Protein AF-W0V8F6-F1 (afdb_monomer_lite)

InterPro domains:
  IPR009468 Protein of unknown function DUF1090 [PF06476] (17-123)

Radius of gyration: 26.02 Å; chains: 1; bounding box: 73×64×45 Å

Foldseek 3Di:
DDDDDDDDDDDDDDDDDDDDDPPPPPPVCDDFLRNQLVVLVVQCVVCPLPLVSNLVSLVSNVVSLVPTDDDDDDPPLSVQLVVLSVQLSVLSNVLSVCSVVVHDPVVNVVSVVSNVVSSVSNVVSSVDD

pLDDT: mean 74.56, std 17.54, range [37.34, 96.5]

Sequence (129 aa):
MKTPSKAISAALLASAMVCSIAETHAETRLAGCAAKREAVREQIRQAEGQPERLAGLTAALDAVNANCRDDDVDKKHNEKVIKAQNKVNQTAQALSLAQSQNRSPKKIAKLQGKLDKARAELAAAQALP

Structure (mmCIF, N/CA/C/O backbone):
data_AF-W0V8F6-F1
#
_entry.id   AF-W0V8F6-F1
#
loop_
_atom_site.group_PDB
_atom_site.id
_atom_site.type_symbol
_atom_site.label_atom_id
_atom_site.label_alt_id
_atom_site.label_comp_id
_atom_site.label_asym_id
_atom_site.label_entity_id
_atom_site.label_seq_id
_atom_site.pdbx_PDB_ins_code
_atom_site.Cartn_x
_atom_site.Cartn_y
_atom_site.Cartn_z
_atom_site.occupancy
_atom_site.B_iso_or_equiv
_atom_site.auth_seq_id
_atom_site.auth_comp_id
_atom_site.auth_asym_id
_atom_site.auth_atom_id
_atom_site.pdbx_PDB_model_num
ATOM 1 N N . MET A 1 1 ? 54.606 55.189 19.987 1.00 37.34 1 MET A N 1
ATOM 2 C CA . MET A 1 1 ? 54.715 53.801 19.483 1.00 37.34 1 MET A CA 1
ATOM 3 C C . MET A 1 1 ? 53.897 52.919 20.413 1.00 37.34 1 MET A C 1
ATOM 5 O O . MET A 1 1 ? 54.179 52.910 21.602 1.00 37.34 1 MET A O 1
ATOM 9 N N . LYS A 1 2 ? 52.819 52.296 19.926 1.00 43.56 2 LYS A N 1
ATOM 10 C CA . LYS A 1 2 ? 51.933 51.452 20.738 1.00 43.56 2 LYS A CA 1
ATOM 11 C C . LYS A 1 2 ? 51.326 50.371 19.855 1.00 43.56 2 LYS A C 1
ATOM 13 O O . LYS A 1 2 ? 50.521 50.709 19.000 1.00 43.56 2 LYS A O 1
ATOM 18 N N . THR A 1 3 ? 51.687 49.115 20.100 1.00 44.94 3 THR A N 1
ATOM 19 C CA . THR A 1 3 ? 50.860 47.931 19.818 1.00 44.94 3 THR A CA 1
ATOM 20 C C . THR A 1 3 ? 51.313 46.752 20.699 1.00 44.94 3 THR A C 1
ATOM 22 O O . THR A 1 3 ? 52.498 46.669 21.027 1.00 44.94 3 THR A O 1
ATOM 25 N N . PRO A 1 4 ? 50.377 45.886 21.142 1.00 50.12 4 PRO A N 1
ATOM 26 C CA . PRO A 1 4 ? 50.603 44.891 22.191 1.00 50.12 4 PRO A CA 1
ATOM 27 C C . PRO A 1 4 ? 50.930 43.471 21.690 1.00 50.12 4 PRO A C 1
ATOM 29 O O . PRO A 1 4 ? 50.528 43.064 20.603 1.00 50.12 4 PRO A O 1
ATOM 32 N N . SER A 1 5 ? 51.637 42.758 22.575 1.00 42.44 5 SER A N 1
ATOM 33 C CA . SER A 1 5 ? 51.756 41.310 22.812 1.00 42.44 5 SER A CA 1
ATOM 34 C C . SER A 1 5 ? 51.430 40.325 21.687 1.00 42.44 5 SER A C 1
ATOM 36 O O . SER A 1 5 ? 50.287 40.161 21.270 1.00 42.44 5 SER A O 1
ATOM 38 N N . LYS A 1 6 ? 52.451 39.542 21.323 1.00 40.84 6 LYS A N 1
ATOM 39 C CA . LYS A 1 6 ? 52.351 38.306 20.546 1.00 40.84 6 LYS A CA 1
ATOM 40 C C . LYS A 1 6 ? 52.957 37.139 21.322 1.00 40.84 6 LYS A C 1
ATOM 42 O O . LYS A 1 6 ? 53.871 37.333 22.116 1.00 40.84 6 LYS A O 1
ATOM 47 N N . ALA A 1 7 ? 52.498 35.960 20.910 1.00 45.94 7 ALA A N 1
ATOM 48 C CA . ALA A 1 7 ? 53.066 34.628 21.086 1.00 45.94 7 ALA A CA 1
ATOM 49 C C . ALA A 1 7 ? 52.582 33.844 22.311 1.00 45.94 7 ALA A C 1
ATOM 51 O O . ALA A 1 7 ? 53.146 33.916 23.396 1.00 45.94 7 ALA A O 1
ATOM 52 N N . ILE A 1 8 ? 51.586 32.989 22.068 1.00 52.53 8 ILE A N 1
ATOM 53 C CA . ILE A 1 8 ? 51.519 31.682 22.718 1.00 52.53 8 ILE A CA 1
ATOM 54 C C . ILE A 1 8 ? 51.657 30.649 21.602 1.00 52.53 8 ILE A C 1
ATOM 56 O O . ILE A 1 8 ? 50.871 30.618 20.655 1.00 52.53 8 ILE A O 1
ATOM 60 N N . SER A 1 9 ? 52.742 29.890 21.699 1.00 40.12 9 SER A N 1
ATOM 61 C CA . SER A 1 9 ? 53.179 28.865 20.763 1.00 40.12 9 SER A CA 1
ATOM 62 C C . SER A 1 9 ? 52.455 27.536 20.987 1.00 40.12 9 SER A C 1
ATOM 64 O O . SER A 1 9 ? 52.257 27.117 22.120 1.00 40.12 9 SER A O 1
ATOM 66 N N . ALA A 1 10 ? 52.136 26.897 19.860 1.00 48.97 10 ALA A N 1
ATOM 67 C CA . ALA A 1 10 ? 52.240 25.472 19.532 1.00 48.97 10 ALA A CA 1
ATOM 68 C C . ALA A 1 10 ? 51.948 24.391 20.597 1.00 48.97 10 ALA A C 1
ATOM 70 O O . ALA A 1 10 ? 52.717 24.198 21.533 1.00 48.97 10 ALA A O 1
ATOM 71 N N . ALA A 1 11 ? 50.983 23.521 20.279 1.00 44.06 11 ALA A N 1
ATOM 72 C CA . ALA A 1 11 ? 51.109 22.079 20.503 1.00 44.06 11 ALA A CA 1
ATOM 73 C C . ALA A 1 11 ? 50.276 21.311 19.457 1.00 44.06 11 ALA A C 1
ATOM 75 O O . ALA A 1 11 ? 49.053 21.425 19.414 1.00 44.06 11 ALA A O 1
ATOM 76 N N . LEU A 1 12 ? 50.962 20.551 18.596 1.00 52.66 12 LEU A N 1
ATOM 77 C CA . LEU A 1 12 ? 50.383 19.490 17.768 1.00 52.66 12 LEU A CA 1
ATOM 78 C C . LEU A 1 12 ? 49.970 18.318 18.664 1.00 52.66 12 LEU A C 1
ATOM 80 O O . LEU A 1 12 ? 50.792 17.887 19.465 1.00 52.66 12 LEU A O 1
ATOM 84 N N . LEU A 1 13 ? 48.805 17.714 18.417 1.00 47.53 13 LEU A N 1
ATOM 85 C CA . LEU A 1 13 ? 48.571 16.283 18.642 1.00 47.53 13 LEU A CA 1
ATOM 86 C C . LEU A 1 13 ? 47.606 15.754 17.572 1.00 47.53 13 LEU A C 1
ATOM 88 O O . LEU A 1 13 ? 46.468 16.201 17.448 1.00 47.53 13 LEU A O 1
ATOM 92 N N . ALA A 1 14 ? 48.111 14.815 16.776 1.00 53.00 14 ALA A N 1
ATOM 93 C CA . ALA A 1 14 ? 47.361 14.030 15.812 1.00 53.00 14 ALA A CA 1
ATOM 94 C C . ALA A 1 14 ? 46.380 13.087 16.525 1.00 53.00 14 ALA A C 1
ATOM 96 O O . ALA A 1 14 ? 46.742 12.444 17.507 1.00 53.00 14 ALA A O 1
ATOM 97 N N . SER A 1 15 ? 45.173 12.939 15.979 1.00 51.22 15 SER A N 1
ATOM 98 C CA . SER A 1 15 ? 44.341 11.762 16.220 1.00 51.22 15 SER A CA 1
ATOM 99 C C . SER A 1 15 ? 43.689 11.351 14.908 1.00 51.22 15 SER A C 1
ATOM 101 O O . SER A 1 15 ? 42.870 12.071 14.337 1.00 51.22 15 SER A O 1
ATOM 103 N N . ALA A 1 16 ? 44.134 10.206 14.402 1.00 54.34 16 ALA A N 1
ATOM 104 C CA . ALA A 1 16 ? 43.478 9.487 13.333 1.00 54.34 16 ALA A CA 1
ATOM 105 C C . ALA A 1 16 ? 42.151 8.927 13.857 1.00 54.34 16 ALA A C 1
ATOM 107 O O . ALA A 1 16 ? 42.129 8.257 14.886 1.00 54.34 16 ALA A O 1
ATOM 108 N N . MET A 1 17 ? 41.065 9.121 13.111 1.00 57.34 17 MET A N 1
ATOM 109 C CA . MET A 1 17 ? 39.930 8.212 13.196 1.00 57.34 17 MET A CA 1
ATOM 110 C C . MET A 1 17 ? 39.420 7.916 11.793 1.00 57.34 17 MET A C 1
ATOM 112 O O . MET A 1 17 ? 38.705 8.695 11.169 1.00 57.34 17 MET A O 1
ATOM 116 N N . VAL A 1 18 ? 39.853 6.759 11.299 1.00 61.00 18 VAL A N 1
ATOM 117 C CA . VAL A 1 18 ? 39.135 5.998 10.286 1.00 61.00 18 VAL A CA 1
ATOM 118 C C . VAL A 1 18 ? 37.773 5.629 10.887 1.00 61.00 18 VAL A C 1
ATOM 120 O O . VAL A 1 18 ? 37.701 5.082 11.985 1.00 61.00 18 VAL A O 1
ATOM 123 N N . CYS A 1 19 ? 36.698 5.953 10.178 1.00 40.78 19 CYS A N 1
ATOM 124 C CA . CYS A 1 19 ? 35.375 5.361 10.357 1.00 40.78 19 CYS A CA 1
ATOM 125 C C . CYS A 1 19 ? 34.786 5.284 8.942 1.00 40.78 19 CYS A C 1
ATOM 127 O O . CYS A 1 19 ? 34.470 6.303 8.340 1.00 40.78 19 CYS A O 1
ATOM 129 N N . SER A 1 20 ? 35.075 4.194 8.237 1.00 43.69 20 SER A N 1
ATOM 130 C CA . SER A 1 20 ? 34.258 2.978 8.186 1.00 43.69 20 SER A CA 1
ATOM 131 C C . SER A 1 20 ? 33.030 3.144 7.296 1.00 43.69 20 SER A C 1
ATOM 133 O O . SER A 1 20 ? 32.124 3.913 7.585 1.00 43.69 20 SER A O 1
ATOM 135 N N . ILE A 1 21 ? 33.056 2.319 6.247 1.00 48.34 21 ILE A N 1
ATOM 136 C CA . ILE A 1 21 ? 31.951 1.761 5.472 1.00 48.34 21 ILE A CA 1
ATOM 137 C C . ILE A 1 21 ? 31.001 2.764 4.805 1.00 48.34 21 ILE A C 1
ATOM 139 O O . ILE A 1 21 ? 29.994 3.199 5.350 1.00 48.34 21 ILE A O 1
ATOM 143 N N . ALA A 1 22 ? 31.263 3.010 3.518 1.00 46.06 22 ALA A N 1
ATOM 144 C CA . ALA A 1 22 ? 30.158 3.143 2.585 1.00 46.06 22 ALA A CA 1
ATOM 145 C C . ALA A 1 22 ? 29.355 1.841 2.683 1.00 46.06 22 ALA A C 1
ATOM 147 O O . ALA A 1 22 ? 29.782 0.794 2.196 1.00 46.06 22 ALA A O 1
ATOM 148 N N . GLU A 1 23 ? 28.237 1.900 3.396 1.00 43.00 23 GLU A N 1
ATOM 149 C CA . GLU A 1 23 ? 27.204 0.887 3.343 1.00 43.00 23 GLU A CA 1
ATOM 150 C C . GLU A 1 23 ? 26.734 0.803 1.890 1.00 43.00 23 GLU A C 1
ATOM 152 O O . GLU A 1 23 ? 25.871 1.554 1.439 1.00 43.00 23 GLU A O 1
ATOM 157 N N . THR A 1 24 ? 27.310 -0.122 1.124 1.00 46.31 24 THR A N 1
ATOM 158 C CA . THR A 1 24 ? 26.646 -0.665 -0.053 1.00 46.31 24 THR A CA 1
ATOM 159 C C . THR A 1 24 ? 25.503 -1.520 0.466 1.00 46.31 24 THR A C 1
ATOM 161 O O . THR A 1 24 ? 25.554 -2.750 0.442 1.00 46.31 24 THR A O 1
ATOM 164 N N . HIS A 1 25 ? 24.462 -0.864 0.976 1.00 3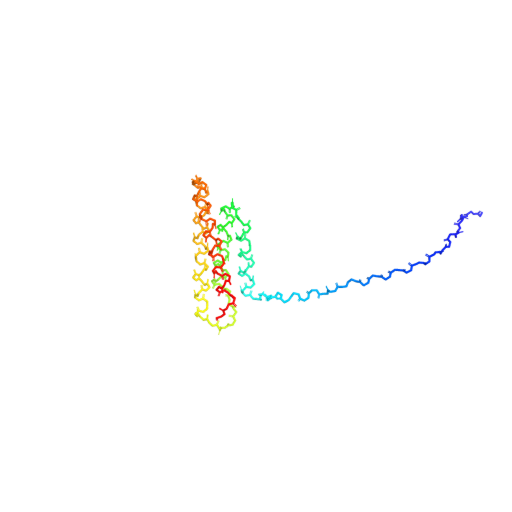9.00 25 HIS A N 1
ATOM 165 C CA . HIS A 1 25 ? 23.146 -1.456 0.916 1.00 39.00 25 HIS A CA 1
ATOM 166 C C . HIS A 1 25 ? 22.884 -1.603 -0.570 1.00 39.00 25 HIS A C 1
ATOM 168 O O . HIS A 1 25 ? 22.696 -0.623 -1.292 1.00 39.00 25 HIS A O 1
ATOM 174 N N . ALA A 1 26 ? 22.906 -2.845 -1.038 1.00 40.94 26 ALA A N 1
ATOM 175 C CA . ALA A 1 26 ? 22.151 -3.224 -2.212 1.00 40.94 26 ALA A CA 1
ATOM 176 C C . ALA A 1 26 ? 20.660 -3.055 -1.872 1.00 40.94 26 ALA A C 1
ATOM 178 O O . ALA A 1 26 ? 19.897 -4.016 -1.826 1.00 40.94 26 ALA A O 1
ATOM 179 N N . GLU A 1 27 ? 20.235 -1.816 -1.603 1.00 41.78 27 GLU A N 1
ATOM 180 C CA . GLU A 1 27 ? 18.873 -1.431 -1.885 1.00 41.78 27 GLU A CA 1
ATOM 181 C C . GLU A 1 27 ? 18.738 -1.691 -3.372 1.00 41.78 27 GLU A C 1
ATOM 183 O O . GLU A 1 27 ? 19.447 -1.105 -4.196 1.00 41.78 27 GLU A O 1
ATOM 188 N N . THR A 1 28 ? 17.866 -2.625 -3.720 1.00 44.72 28 THR A N 1
ATOM 189 C CA . THR A 1 28 ? 17.361 -2.696 -5.081 1.00 44.72 28 THR A CA 1
ATOM 190 C C . THR A 1 28 ? 16.670 -1.353 -5.291 1.00 44.72 28 THR A C 1
ATOM 192 O O . THR A 1 28 ? 15.510 -1.197 -4.920 1.00 44.72 28 THR A O 1
ATOM 195 N N . ARG A 1 29 ? 17.414 -0.329 -5.739 1.00 50.09 29 ARG A N 1
ATOM 196 C CA . ARG A 1 29 ? 16.871 1.003 -5.980 1.00 50.09 29 ARG A CA 1
ATOM 197 C C . ARG A 1 29 ? 15.901 0.816 -7.122 1.00 50.09 29 ARG A C 1
ATOM 199 O O . ARG A 1 29 ? 16.302 0.773 -8.283 1.00 50.09 29 ARG A O 1
ATOM 206 N N . LEU A 1 30 ? 14.631 0.644 -6.764 1.00 57.62 30 LEU A N 1
ATOM 207 C CA . LEU A 1 30 ? 13.530 0.725 -7.699 1.00 57.62 30 LEU A CA 1
ATOM 208 C C . LEU A 1 30 ? 13.782 2.004 -8.503 1.00 57.62 30 LEU A C 1
ATOM 210 O O . LEU A 1 30 ? 13.937 3.082 -7.928 1.00 57.62 30 LEU A O 1
ATOM 214 N N . ALA A 1 31 ? 13.924 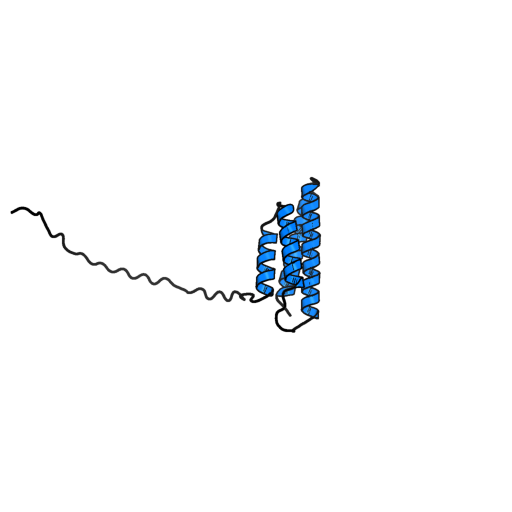1.860 -9.813 1.00 65.69 31 ALA A N 1
ATOM 215 C CA . ALA A 1 31 ? 14.081 2.963 -10.747 1.00 65.69 31 ALA A CA 1
ATOM 216 C C . ALA A 1 31 ? 12.778 3.126 -11.542 1.00 65.69 31 ALA A C 1
ATOM 218 O O . ALA A 1 31 ? 11.865 2.301 -11.432 1.00 65.69 31 ALA A O 1
ATOM 219 N N . GLY A 1 32 ? 12.658 4.221 -12.292 1.00 73.50 32 GLY A N 1
ATOM 220 C CA . GLY A 1 32 ? 11.523 4.425 -13.193 1.00 73.50 32 GLY A CA 1
ATOM 221 C C . GLY A 1 32 ? 10.158 4.398 -12.493 1.00 73.50 32 GLY A C 1
ATOM 222 O O . GLY A 1 32 ? 9.951 5.005 -11.433 1.00 73.50 32 GLY A O 1
ATOM 223 N N . CYS A 1 33 ? 9.196 3.704 -13.091 1.00 78.94 33 CYS A N 1
ATOM 224 C CA . CYS A 1 33 ? 7.818 3.648 -12.610 1.00 78.94 33 CYS A CA 1
ATOM 225 C C . CYS A 1 33 ? 7.644 2.822 -11.343 1.00 78.94 33 CYS A C 1
ATOM 227 O O . CYS A 1 33 ? 6.754 3.111 -10.539 1.00 78.94 33 CYS A O 1
ATOM 229 N N . ALA A 1 34 ? 8.483 1.810 -11.128 1.00 75.25 34 ALA A N 1
ATOM 230 C CA . ALA A 1 34 ? 8.493 1.067 -9.871 1.00 75.25 34 ALA A CA 1
ATOM 231 C C . ALA A 1 34 ? 8.825 1.989 -8.681 1.00 75.25 34 ALA A C 1
ATOM 233 O O . ALA A 1 34 ? 8.095 1.990 -7.689 1.00 75.25 34 ALA A O 1
ATOM 234 N N . ALA A 1 35 ? 9.828 2.862 -8.830 1.00 79.25 35 ALA A N 1
ATOM 235 C CA . ALA A 1 35 ? 10.221 3.834 -7.804 1.00 79.25 35 ALA A CA 1
ATOM 236 C C . ALA A 1 35 ? 9.078 4.785 -7.432 1.00 79.25 35 ALA A C 1
ATOM 238 O O . ALA A 1 35 ? 8.758 4.982 -6.259 1.00 79.25 35 ALA A O 1
ATOM 239 N N . LYS A 1 36 ? 8.425 5.360 -8.453 1.00 81.75 36 LYS A N 1
ATOM 240 C CA . LYS A 1 36 ? 7.306 6.294 -8.262 1.00 81.75 36 LYS A CA 1
ATOM 241 C C . LYS A 1 36 ? 6.134 5.633 -7.544 1.00 81.75 36 LYS A C 1
ATOM 243 O O . LYS A 1 36 ? 5.535 6.248 -6.665 1.00 81.75 36 LYS A O 1
ATOM 248 N N . ARG A 1 37 ? 5.806 4.387 -7.903 1.00 81.88 37 ARG A N 1
ATOM 249 C CA . ARG A 1 37 ? 4.731 3.628 -7.248 1.00 81.88 37 ARG A CA 1
ATOM 250 C C . ARG A 1 37 ? 5.054 3.381 -5.785 1.00 81.88 37 ARG A C 1
ATOM 252 O O . ARG A 1 37 ? 4.196 3.619 -4.939 1.00 81.88 37 ARG A O 1
ATOM 259 N N . GLU A 1 38 ? 6.277 2.964 -5.481 1.00 80.19 38 GLU A N 1
ATOM 260 C CA . GLU A 1 38 ? 6.656 2.679 -4.100 1.00 80.19 38 GLU A CA 1
ATOM 261 C C . GLU A 1 38 ? 6.684 3.940 -3.227 1.00 80.19 38 GLU A C 1
ATOM 263 O O . GLU A 1 38 ? 6.161 3.924 -2.114 1.00 80.19 38 GLU A O 1
ATOM 268 N N . ALA A 1 39 ? 7.142 5.076 -3.761 1.00 86.06 39 ALA A N 1
ATOM 269 C CA . ALA A 1 39 ? 7.114 6.351 -3.043 1.00 86.06 39 ALA A CA 1
ATOM 270 C C . ALA A 1 39 ? 5.690 6.782 -2.634 1.00 86.06 39 ALA A C 1
ATOM 272 O O . ALA A 1 39 ? 5.475 7.251 -1.515 1.00 86.06 39 ALA A O 1
ATOM 273 N N . VAL A 1 40 ? 4.694 6.611 -3.513 1.00 85.62 40 VAL A N 1
ATOM 274 C CA . VAL A 1 40 ? 3.293 6.923 -3.172 1.00 85.62 40 VAL A CA 1
ATOM 275 C C . VAL A 1 40 ? 2.742 5.920 -2.157 1.00 85.62 40 VAL A C 1
ATOM 277 O O . VAL A 1 40 ? 1.982 6.287 -1.262 1.00 85.62 40 VAL A O 1
ATOM 280 N N . ARG A 1 41 ? 3.145 4.652 -2.236 1.00 82.75 41 ARG A N 1
ATOM 281 C CA . ARG A 1 41 ? 2.694 3.606 -1.307 1.00 82.75 41 ARG A CA 1
ATOM 282 C C . ARG A 1 41 ? 3.242 3.776 0.096 1.00 82.75 41 ARG A C 1
ATOM 284 O O . ARG A 1 41 ? 2.507 3.529 1.051 1.00 82.75 41 ARG A O 1
ATOM 291 N N . GLU A 1 42 ? 4.480 4.225 0.227 1.00 87.19 42 GLU A N 1
ATOM 292 C CA . GLU A 1 42 ? 5.049 4.615 1.514 1.00 87.19 42 GLU A CA 1
ATOM 293 C C . GLU A 1 42 ? 4.245 5.767 2.133 1.00 87.19 42 GLU A C 1
ATOM 295 O O . GLU A 1 42 ? 3.836 5.703 3.289 1.00 87.19 42 GLU A O 1
ATOM 300 N N . GLN A 1 43 ? 3.864 6.766 1.336 1.00 88.94 43 GLN A N 1
ATOM 301 C CA . GLN A 1 43 ? 2.986 7.830 1.827 1.00 88.94 43 GLN A CA 1
ATOM 302 C C . GLN A 1 43 ? 1.601 7.305 2.236 1.00 88.94 43 GLN A C 1
ATOM 304 O O . GLN A 1 43 ? 1.048 7.760 3.236 1.00 88.94 43 GLN A O 1
ATOM 309 N N . ILE A 1 44 ? 1.040 6.325 1.511 1.00 83.88 44 ILE A N 1
ATOM 310 C CA . ILE A 1 44 ? -0.216 5.666 1.905 1.00 83.88 44 ILE A CA 1
ATOM 311 C C . ILE A 1 44 ? -0.038 4.934 3.236 1.00 83.88 44 ILE A C 1
ATOM 313 O O . ILE A 1 44 ? -0.957 4.970 4.053 1.00 83.88 44 ILE A O 1
ATOM 317 N N . ARG A 1 45 ? 1.109 4.275 3.468 1.00 81.69 45 ARG A N 1
ATOM 318 C CA . ARG A 1 45 ? 1.456 3.647 4.757 1.00 81.69 45 ARG A CA 1
ATOM 319 C C . ARG A 1 45 ? 1.429 4.657 5.892 1.00 81.69 45 ARG A C 1
ATOM 321 O O . ARG A 1 45 ? 0.804 4.389 6.907 1.00 81.69 45 ARG A O 1
ATOM 328 N N . GLN A 1 46 ? 1.994 5.835 5.672 1.00 87.00 46 GLN A N 1
ATOM 329 C CA . GLN A 1 46 ? 2.072 6.903 6.669 1.00 87.00 46 GLN A CA 1
ATOM 330 C C . GLN A 1 46 ? 0.766 7.691 6.868 1.00 87.00 46 GLN A C 1
ATOM 332 O O . GLN A 1 46 ? 0.662 8.478 7.805 1.00 87.00 46 GLN A O 1
ATOM 337 N N . ALA A 1 47 ? -0.233 7.523 5.998 1.00 87.06 47 ALA A N 1
ATOM 338 C CA . ALA A 1 47 ? -1.502 8.251 6.062 1.00 87.06 47 ALA A CA 1
ATOM 339 C C . ALA A 1 47 ? -2.564 7.565 6.951 1.00 87.06 47 ALA A C 1
ATOM 341 O O . ALA A 1 47 ? -3.762 7.817 6.797 1.00 87.06 47 ALA A O 1
ATOM 342 N N . GLU A 1 48 ? -2.159 6.692 7.881 1.00 76.62 48 GLU A N 1
ATOM 343 C CA . GLU A 1 48 ? -3.088 6.069 8.827 1.00 76.62 48 GLU A CA 1
ATOM 344 C C . GLU A 1 48 ? -3.883 7.116 9.618 1.00 76.62 48 GLU A C 1
ATOM 346 O O . GLU A 1 48 ? -3.336 8.082 10.145 1.00 76.62 48 GLU A O 1
ATOM 351 N N . GLY A 1 49 ? -5.204 6.935 9.680 1.00 76.12 49 GLY A N 1
ATOM 352 C CA . GLY A 1 49 ? -6.093 7.865 10.386 1.00 76.12 49 GLY A CA 1
ATOM 353 C C . GLY A 1 49 ? -6.333 9.197 9.667 1.00 76.12 49 GLY A C 1
ATOM 354 O O . GLY A 1 49 ? -7.007 10.056 10.226 1.00 76.12 49 GLY A O 1
ATOM 355 N N . GLN A 1 50 ? -5.821 9.379 8.443 1.00 84.50 50 GLN A N 1
ATOM 356 C CA . GLN A 1 50 ? -5.963 10.611 7.660 1.00 84.50 50 GLN A CA 1
ATOM 357 C C . GLN A 1 50 ? -6.799 10.346 6.395 1.00 84.50 50 GLN A C 1
ATOM 359 O O . GLN A 1 50 ? -6.235 10.203 5.309 1.00 84.50 50 GLN A O 1
ATOM 364 N N . PRO A 1 51 ? -8.141 10.258 6.503 1.00 75.75 51 PRO A N 1
ATOM 365 C CA . PRO A 1 51 ? -9.013 9.745 5.443 1.00 75.75 51 PRO A CA 1
ATOM 366 C C . PRO A 1 51 ? -8.908 10.508 4.115 1.00 75.75 51 PRO A C 1
ATOM 368 O O . PRO A 1 51 ? -8.904 9.879 3.055 1.00 75.75 51 PRO A O 1
ATOM 371 N N . GLU A 1 52 ? -8.777 11.836 4.162 1.00 82.19 52 GLU A N 1
ATOM 372 C CA . GLU A 1 52 ? -8.630 12.677 2.965 1.00 82.19 52 GLU A CA 1
ATOM 373 C C . GLU A 1 52 ? -7.260 12.512 2.304 1.00 82.19 52 GLU A C 1
ATOM 375 O O . GLU A 1 52 ? -7.163 12.344 1.087 1.00 82.19 52 GLU A O 1
ATOM 380 N N . ARG A 1 53 ? -6.190 12.467 3.108 1.00 86.25 53 ARG A N 1
ATOM 381 C CA . ARG A 1 53 ? -4.834 12.211 2.608 1.00 86.25 53 ARG A CA 1
ATOM 382 C C . ARG A 1 53 ? -4.747 10.827 1.972 1.00 86.25 53 ARG A C 1
ATOM 384 O O . ARG A 1 53 ? -4.171 10.675 0.899 1.00 86.25 53 ARG A O 1
ATOM 391 N N . LEU A 1 54 ? -5.362 9.831 2.605 1.00 82.19 54 LEU A N 1
ATOM 392 C CA . LEU A 1 54 ? -5.428 8.463 2.107 1.00 82.19 54 LEU A CA 1
ATOM 393 C C . LEU A 1 54 ? -6.143 8.406 0.744 1.00 82.19 54 LEU A C 1
ATOM 395 O O . LEU A 1 54 ? -5.669 7.723 -0.163 1.00 82.19 54 LEU A O 1
ATOM 399 N N . ALA A 1 55 ? -7.235 9.160 0.569 1.00 79.12 55 ALA A N 1
ATOM 400 C CA . ALA A 1 55 ? -7.955 9.262 -0.701 1.00 79.12 55 ALA A CA 1
ATOM 401 C C . ALA A 1 55 ? -7.113 9.930 -1.805 1.00 79.12 55 ALA A C 1
ATOM 403 O O . ALA A 1 55 ? -6.993 9.375 -2.898 1.00 79.12 55 ALA A O 1
ATOM 404 N N . GLY A 1 56 ? -6.469 11.066 -1.515 1.00 87.75 56 GLY A N 1
ATOM 405 C CA . GLY A 1 56 ? -5.615 11.767 -2.481 1.00 87.75 56 GLY A CA 1
ATOM 406 C C . GLY A 1 56 ? -4.403 10.941 -2.923 1.00 87.75 56 GLY A C 1
ATOM 407 O O . GLY A 1 56 ? -4.104 10.850 -4.113 1.00 87.75 56 GLY A O 1
ATOM 408 N N . LEU A 1 57 ? -3.744 10.263 -1.981 1.00 90.00 57 LEU A N 1
ATOM 409 C CA . LEU A 1 57 ? -2.618 9.375 -2.280 1.00 90.00 57 LEU A CA 1
ATOM 410 C C . LEU A 1 57 ? -3.043 8.138 -3.081 1.00 90.00 57 LEU A C 1
ATOM 412 O O . LEU A 1 57 ? -2.307 7.685 -3.955 1.00 90.00 57 LEU A O 1
ATOM 416 N N . THR A 1 58 ? -4.243 7.618 -2.820 1.00 81.06 58 THR A N 1
ATOM 417 C CA . THR A 1 58 ? -4.824 6.523 -3.608 1.00 81.06 58 THR A CA 1
ATOM 418 C C . THR A 1 58 ? -5.020 6.951 -5.066 1.00 81.06 58 THR A C 1
ATOM 42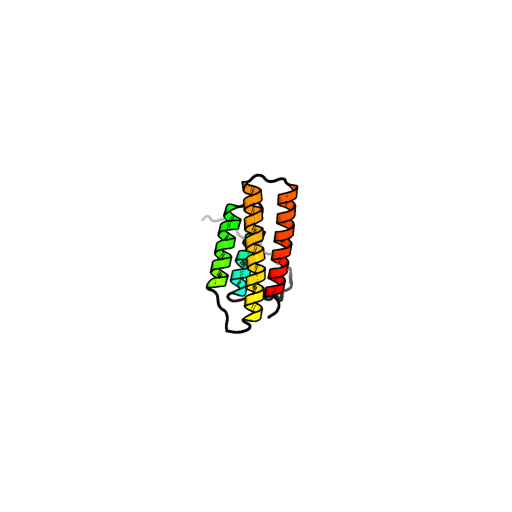0 O O . THR A 1 58 ? -4.568 6.253 -5.971 1.00 81.06 58 THR A O 1
ATOM 423 N N . ALA A 1 59 ? -5.596 8.135 -5.301 1.00 85.25 59 ALA A N 1
ATOM 424 C CA . ALA A 1 59 ? -5.774 8.679 -6.648 1.00 85.25 59 ALA A CA 1
ATOM 425 C C . ALA A 1 59 ? -4.433 8.944 -7.360 1.00 85.25 59 ALA A C 1
ATOM 427 O O . ALA A 1 59 ? -4.285 8.651 -8.547 1.00 85.25 59 ALA A O 1
ATOM 428 N N . ALA A 1 60 ? -3.429 9.447 -6.634 1.00 87.31 60 ALA A N 1
ATOM 429 C CA . ALA A 1 60 ? -2.084 9.641 -7.174 1.00 87.31 60 ALA A CA 1
ATOM 430 C C . ALA A 1 60 ? -1.452 8.314 -7.623 1.00 87.31 60 ALA A C 1
ATOM 432 O O . ALA A 1 60 ? -0.823 8.241 -8.679 1.00 87.31 60 ALA A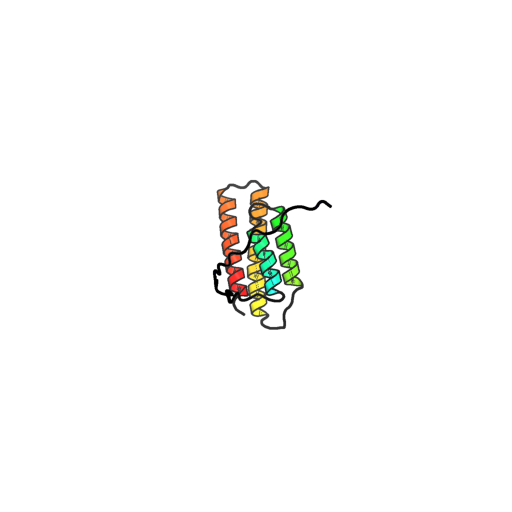 O 1
ATOM 433 N N . LEU A 1 61 ? -1.650 7.247 -6.850 1.00 84.50 61 LEU A N 1
ATOM 434 C CA . LEU A 1 61 ? -1.145 5.922 -7.184 1.00 84.50 61 LEU A CA 1
ATOM 435 C C . LEU A 1 61 ? -1.837 5.332 -8.417 1.00 84.50 61 LEU A C 1
ATOM 437 O O . LEU A 1 61 ? -1.166 4.738 -9.262 1.00 84.50 61 LEU A O 1
ATOM 441 N N . ASP A 1 62 ? -3.148 5.530 -8.563 1.00 79.56 62 ASP A N 1
ATOM 442 C CA . ASP A 1 62 ? -3.879 5.177 -9.787 1.00 79.56 62 ASP A CA 1
ATOM 443 C C . ASP A 1 62 ? -3.329 5.935 -11.003 1.00 79.56 62 ASP A C 1
ATOM 445 O O . ASP A 1 62 ? -3.048 5.329 -12.039 1.00 79.56 62 ASP A O 1
ATOM 449 N N . ALA A 1 63 ? -3.069 7.238 -10.866 1.00 84.38 63 ALA A N 1
ATOM 450 C CA . ALA A 1 63 ? -2.498 8.048 -11.940 1.00 84.38 63 ALA A CA 1
ATOM 451 C C . ALA A 1 63 ? -1.093 7.575 -12.357 1.00 84.38 63 ALA A C 1
ATOM 453 O O . ALA A 1 63 ? -0.805 7.486 -13.553 1.00 84.38 63 ALA A O 1
ATOM 454 N N . VAL A 1 64 ? -0.222 7.223 -11.403 1.00 82.50 64 VAL A N 1
ATOM 455 C CA . VAL A 1 64 ? 1.103 6.653 -11.711 1.00 82.50 64 VAL A CA 1
ATOM 456 C C . VAL A 1 64 ? 0.954 5.314 -12.435 1.00 82.50 64 VAL A C 1
ATOM 458 O O . VAL A 1 64 ? 1.637 5.076 -13.427 1.00 82.50 64 VAL A O 1
ATOM 461 N N . ASN A 1 65 ? 0.042 4.449 -11.993 1.00 72.38 65 ASN A N 1
ATOM 462 C CA . ASN A 1 65 ? -0.185 3.160 -12.645 1.00 72.38 65 ASN A CA 1
ATOM 463 C C . ASN A 1 65 ? -0.789 3.284 -14.042 1.00 72.38 65 ASN A C 1
ATOM 465 O O . ASN A 1 65 ? -0.485 2.447 -14.888 1.00 72.38 65 ASN A O 1
ATOM 469 N N . ALA A 1 66 ? -1.623 4.287 -14.306 1.00 78.25 66 ALA A N 1
ATOM 470 C CA . ALA A 1 66 ? -2.206 4.506 -15.625 1.00 78.25 66 ALA A CA 1
ATOM 471 C C . ALA A 1 66 ? -1.171 5.024 -16.635 1.00 78.25 66 ALA A C 1
ATOM 473 O O . ALA A 1 66 ? -1.159 4.576 -17.780 1.00 78.25 66 ALA A O 1
ATOM 474 N N . ASN A 1 67 ? -0.283 5.921 -16.195 1.00 78.38 67 ASN A N 1
ATOM 475 C CA . ASN A 1 67 ? 0.538 6.727 -17.103 1.00 78.38 67 ASN A CA 1
ATOM 476 C C . ASN A 1 67 ? 2.023 6.353 -17.128 1.00 78.38 67 ASN A C 1
ATOM 478 O O . ASN A 1 67 ? 2.727 6.726 -18.060 1.00 78.38 67 ASN A O 1
ATOM 482 N N . CYS A 1 68 ? 2.529 5.653 -16.115 1.00 77.56 68 CYS A N 1
ATOM 483 C CA . CYS A 1 68 ? 3.948 5.337 -16.036 1.00 77.56 68 CYS A CA 1
ATOM 484 C C . CYS A 1 68 ? 4.235 3.967 -16.669 1.00 77.56 68 CYS A C 1
ATOM 486 O O . CYS A 1 68 ? 3.717 2.950 -16.196 1.00 77.56 68 CYS A O 1
ATOM 488 N N . ARG A 1 69 ? 5.071 3.928 -17.714 1.00 70.81 69 ARG A N 1
ATOM 489 C CA . ARG A 1 69 ? 5.591 2.697 -18.329 1.00 70.81 69 ARG A CA 1
ATOM 490 C C . ARG A 1 69 ? 7.117 2.707 -18.336 1.00 70.81 69 ARG A C 1
ATOM 492 O O . ARG A 1 69 ? 7.711 3.695 -18.749 1.00 70.81 69 ARG A O 1
ATOM 499 N N . ASP A 1 70 ? 7.690 1.610 -17.859 1.00 64.50 70 ASP A N 1
ATOM 500 C CA . ASP A 1 70 ? 9.060 1.186 -18.158 1.00 64.50 70 ASP A CA 1
ATOM 501 C C . ASP A 1 70 ? 8.958 0.155 -19.316 1.00 64.50 70 ASP A C 1
ATOM 503 O O . ASP A 1 70 ? 7.848 -0.329 -19.561 1.00 64.50 70 ASP A O 1
ATOM 507 N N . ASP A 1 71 ? 10.045 -0.131 -20.049 1.00 62.88 71 ASP A N 1
ATOM 508 C CA . ASP A 1 71 ? 10.037 -0.937 -21.293 1.00 62.88 71 ASP A CA 1
ATOM 509 C C . ASP A 1 71 ? 9.210 -2.241 -21.216 1.00 62.88 71 ASP A C 1
ATOM 511 O O . ASP A 1 71 ? 9.099 -2.871 -20.161 1.00 62.88 71 ASP A O 1
ATOM 515 N N . ASP A 1 72 ? 8.624 -2.638 -22.355 1.00 56.09 72 ASP A N 1
ATOM 516 C CA . ASP A 1 72 ? 7.633 -3.716 -22.506 1.00 56.09 72 ASP A CA 1
ATOM 517 C C . ASP A 1 72 ? 8.148 -5.103 -22.084 1.00 56.09 72 ASP A C 1
ATOM 519 O O . ASP A 1 72 ? 8.506 -5.943 -22.910 1.00 56.09 72 ASP A O 1
ATOM 523 N N . VAL A 1 73 ? 8.121 -5.391 -20.786 1.00 56.34 73 VAL A N 1
ATOM 524 C CA . VAL A 1 73 ? 8.269 -6.746 -20.256 1.00 56.34 73 VAL A CA 1
ATOM 525 C C . VAL A 1 73 ? 7.173 -7.009 -19.219 1.00 56.34 73 VAL A C 1
ATOM 527 O O . VAL A 1 73 ? 6.999 -6.299 -18.231 1.00 56.34 73 VAL A O 1
ATOM 530 N N . ASP A 1 74 ? 6.396 -8.051 -19.520 1.00 62.19 74 ASP A N 1
ATOM 531 C CA . ASP A 1 74 ? 5.402 -8.724 -18.685 1.00 62.19 74 ASP A CA 1
ATOM 532 C C . ASP A 1 74 ? 4.068 -8.013 -18.418 1.00 62.19 74 ASP A C 1
ATOM 534 O O . ASP A 1 74 ? 3.701 -7.652 -17.300 1.00 62.19 74 ASP A O 1
ATOM 538 N N . LYS A 1 75 ? 3.207 -7.995 -19.443 1.00 68.69 75 LYS A N 1
ATOM 539 C CA . LYS A 1 75 ? 1.760 -7.735 -19.299 1.00 68.69 75 LYS A CA 1
ATOM 540 C C . LYS A 1 75 ? 1.128 -8.517 -18.131 1.00 68.69 75 LYS A C 1
ATOM 542 O O . LYS A 1 75 ? 0.336 -7.960 -17.378 1.00 68.69 75 LYS A O 1
ATOM 547 N N . LYS A 1 76 ? 1.504 -9.788 -17.942 1.00 67.81 76 LYS A N 1
ATOM 548 C CA . LYS A 1 76 ? 0.979 -10.651 -16.867 1.00 67.81 76 LYS A CA 1
ATOM 549 C C . LYS A 1 76 ? 1.469 -10.230 -15.478 1.00 67.81 76 LYS A C 1
ATOM 551 O O . LYS A 1 76 ? 0.713 -10.323 -14.510 1.00 67.81 76 LYS A O 1
ATOM 556 N N . HIS A 1 77 ? 2.712 -9.770 -15.373 1.00 74.44 77 HIS A N 1
ATOM 557 C CA . HIS A 1 77 ? 3.237 -9.161 -14.156 1.00 74.44 77 HIS A CA 1
ATOM 558 C C . HIS A 1 77 ? 2.481 -7.871 -13.840 1.00 74.44 77 HIS A C 1
ATOM 560 O O . HIS A 1 77 ? 1.924 -7.714 -12.753 1.00 74.44 77 HIS A O 1
ATOM 566 N N . ASN A 1 78 ? 2.350 -7.000 -14.841 1.00 73.44 78 ASN A N 1
ATOM 567 C CA . ASN A 1 78 ? 1.627 -5.741 -14.727 1.00 73.44 78 ASN A CA 1
ATOM 568 C C . ASN A 1 78 ? 0.165 -5.952 -14.307 1.00 73.44 78 ASN A C 1
ATOM 570 O O . ASN A 1 78 ? -0.323 -5.247 -13.428 1.00 73.44 78 ASN A O 1
ATOM 574 N N . GLU A 1 79 ? -0.525 -6.965 -14.833 1.00 79.38 79 GLU A N 1
ATOM 575 C CA . GLU A 1 79 ? -1.878 -7.333 -14.396 1.00 79.38 79 GLU A CA 1
ATOM 576 C C . GLU A 1 79 ? -1.932 -7.746 -12.914 1.00 79.38 79 GLU A C 1
ATOM 578 O O . GLU A 1 79 ? -2.849 -7.339 -12.193 1.00 79.38 79 GLU A O 1
ATOM 583 N N . LYS A 1 80 ? -0.951 -8.517 -12.423 1.00 82.31 80 LYS A N 1
ATOM 584 C CA . LYS A 1 80 ? -0.866 -8.887 -10.998 1.00 82.31 80 LYS A CA 1
ATOM 585 C C . LYS A 1 80 ? -0.621 -7.663 -10.117 1.00 82.31 80 LYS A C 1
ATOM 587 O O . LYS A 1 80 ? -1.299 -7.516 -9.098 1.00 82.31 80 LYS A O 1
ATOM 592 N N . VAL A 1 81 ? 0.295 -6.785 -10.523 1.00 80.62 81 VAL A N 1
ATOM 593 C CA . VAL A 1 81 ? 0.594 -5.526 -9.826 1.00 80.62 81 VAL A CA 1
ATOM 594 C C . VAL A 1 81 ? -0.654 -4.643 -9.776 1.00 80.62 81 VAL A C 1
ATOM 596 O O . VAL A 1 81 ? -1.055 -4.209 -8.699 1.00 80.62 81 VAL A O 1
ATOM 599 N N . ILE A 1 82 ? -1.351 -4.453 -10.899 1.00 80.62 82 ILE A N 1
ATOM 600 C CA . ILE A 1 82 ? -2.596 -3.672 -10.956 1.00 80.62 82 ILE A CA 1
ATOM 601 C C . ILE A 1 82 ? -3.671 -4.287 -10.048 1.00 80.62 82 ILE A C 1
ATOM 603 O O . ILE A 1 82 ? -4.333 -3.579 -9.290 1.00 80.62 82 ILE A O 1
ATOM 607 N N . LYS A 1 83 ? -3.837 -5.614 -10.055 1.00 86.50 83 LYS A N 1
ATOM 608 C CA . LYS A 1 83 ? -4.834 -6.289 -9.211 1.00 86.50 83 LYS A CA 1
ATOM 609 C C . LYS A 1 83 ? -4.542 -6.128 -7.718 1.00 86.50 83 LYS A C 1
ATOM 611 O O . LYS A 1 83 ? -5.457 -5.842 -6.942 1.00 86.50 83 LYS A O 1
ATOM 616 N N . ALA A 1 84 ? -3.289 -6.313 -7.308 1.00 86.56 84 ALA A N 1
ATOM 617 C CA . ALA A 1 84 ? -2.891 -6.141 -5.915 1.00 86.56 84 ALA A CA 1
ATOM 618 C C . ALA A 1 84 ? -3.012 -4.666 -5.479 1.00 86.56 84 ALA A C 1
ATOM 620 O O . ALA A 1 84 ? -3.415 -4.382 -4.350 1.00 86.56 84 ALA A O 1
ATOM 621 N N . GLN A 1 85 ? -2.798 -3.726 -6.401 1.00 81.50 85 GLN A N 1
ATOM 622 C CA . GLN A 1 85 ? -3.020 -2.301 -6.179 1.00 81.50 85 GLN A CA 1
ATOM 623 C C . GLN A 1 85 ? -4.481 -1.944 -5.974 1.00 81.50 85 GLN A C 1
ATOM 625 O O . GLN A 1 85 ? -4.809 -1.281 -4.990 1.00 81.50 85 GLN A O 1
ATOM 630 N N . ASN A 1 86 ? -5.367 -2.434 -6.836 1.00 85.81 86 ASN A N 1
ATOM 631 C CA . ASN A 1 86 ? -6.801 -2.218 -6.680 1.00 85.81 86 ASN A CA 1
ATOM 632 C C . ASN A 1 86 ? -7.279 -2.687 -5.302 1.00 85.81 86 ASN A C 1
ATOM 634 O O . ASN A 1 86 ? -8.111 -2.036 -4.674 1.00 85.81 86 ASN A O 1
ATOM 638 N N . LYS A 1 87 ? -6.698 -3.773 -4.780 1.00 91.69 87 LYS A N 1
ATOM 639 C CA . LYS A 1 87 ? -6.994 -4.266 -3.433 1.00 91.69 87 LYS A CA 1
ATOM 640 C C . LYS A 1 87 ? -6.510 -3.318 -2.329 1.00 91.69 87 LYS A C 1
ATOM 642 O O . LYS A 1 87 ? -7.253 -3.100 -1.369 1.00 91.69 87 LYS A O 1
ATOM 647 N N . VAL A 1 88 ? -5.312 -2.739 -2.453 1.00 87.31 88 VAL A N 1
ATOM 648 C CA . VAL A 1 88 ? -4.828 -1.682 -1.542 1.00 87.31 88 VAL A CA 1
ATOM 649 C C . VAL A 1 88 ? -5.780 -0.489 -1.578 1.00 87.31 88 VAL A C 1
ATOM 651 O O . VAL A 1 88 ? -6.247 -0.068 -0.523 1.00 87.31 88 VAL A O 1
ATOM 654 N N . ASN A 1 89 ? -6.144 -0.019 -2.771 1.00 82.31 89 ASN A N 1
ATOM 655 C CA . ASN A 1 89 ? -6.992 1.157 -2.973 1.00 82.31 89 ASN A CA 1
ATOM 656 C C . ASN A 1 89 ? -8.392 0.954 -2.380 1.00 82.31 89 ASN A C 1
ATOM 658 O O . ASN A 1 89 ? -8.861 1.767 -1.587 1.00 82.31 89 ASN A O 1
ATOM 662 N N . GLN A 1 90 ? -9.039 -0.171 -2.688 1.00 89.88 90 GLN A N 1
ATOM 663 C CA . GLN A 1 90 ? -10.360 -0.507 -2.149 1.00 89.88 90 GLN A CA 1
ATOM 664 C C . GLN A 1 90 ? -10.345 -0.619 -0.622 1.00 89.88 90 GLN A C 1
ATOM 666 O O . GLN A 1 90 ? -11.263 -0.148 0.050 1.00 89.88 90 GLN A O 1
ATOM 671 N N . THR A 1 91 ? -9.300 -1.226 -0.053 1.00 90.94 91 THR A N 1
ATOM 672 C CA . THR A 1 91 ? -9.205 -1.403 1.403 1.00 90.94 91 THR A CA 1
ATOM 673 C C . THR A 1 91 ? -8.894 -0.085 2.110 1.00 90.94 91 THR A C 1
ATOM 675 O O . THR A 1 91 ? -9.460 0.185 3.167 1.00 90.94 91 THR A O 1
ATOM 678 N N . ALA A 1 92 ? -8.057 0.757 1.503 1.00 87.56 92 ALA A N 1
ATOM 679 C CA . ALA A 1 92 ? -7.750 2.107 1.955 1.00 87.56 92 ALA A CA 1
ATOM 680 C C . ALA A 1 92 ? -9.018 2.980 1.977 1.00 87.56 92 ALA A C 1
ATOM 682 O O . ALA A 1 92 ? -9.352 3.564 3.006 1.00 87.56 92 ALA A O 1
ATOM 683 N N . GLN A 1 93 ? -9.793 2.987 0.888 1.00 87.12 93 GLN A N 1
ATOM 684 C CA . GLN A 1 93 ? -11.071 3.702 0.826 1.00 87.12 93 GLN A CA 1
ATOM 685 C C . GLN A 1 93 ? -12.076 3.177 1.857 1.00 87.12 93 GLN A C 1
ATOM 687 O O . GLN A 1 93 ? -12.711 3.964 2.555 1.00 87.12 93 GLN A O 1
ATOM 692 N N . ALA A 1 94 ? -12.192 1.855 2.013 1.00 91.62 94 ALA A N 1
ATOM 693 C CA . ALA A 1 94 ? -13.073 1.262 3.016 1.00 91.62 94 ALA A CA 1
ATOM 694 C C . ALA A 1 94 ? -12.667 1.645 4.449 1.00 91.62 94 ALA A C 1
ATOM 696 O O . ALA A 1 94 ? -13.538 1.890 5.285 1.00 91.62 94 ALA A O 1
ATOM 697 N N . LEU A 1 95 ? -11.362 1.711 4.737 1.00 90.62 95 LEU A N 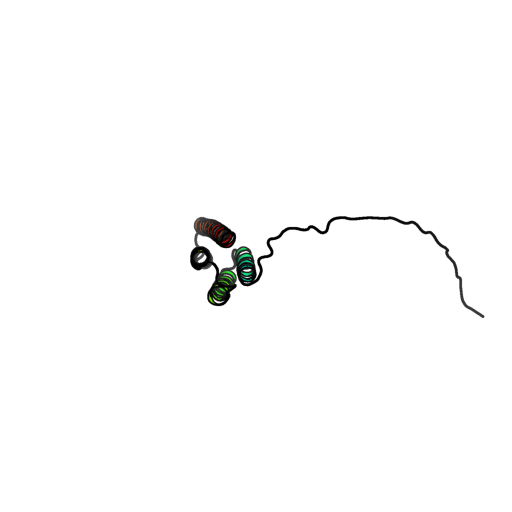1
ATOM 698 C CA . LEU A 1 95 ? -10.835 2.182 6.017 1.00 90.62 95 LEU A CA 1
ATOM 699 C C . LEU A 1 95 ? -11.165 3.662 6.245 1.00 90.62 95 LEU A C 1
ATOM 701 O O . LEU A 1 95 ? -11.717 3.995 7.290 1.00 90.62 95 LEU A O 1
ATOM 705 N N . SER A 1 96 ? -10.890 4.515 5.257 1.00 86.50 96 SER A N 1
ATOM 706 C CA . SER A 1 96 ? -11.203 5.950 5.285 1.00 86.50 96 SER A CA 1
ATOM 707 C C . SER A 1 96 ? -12.696 6.193 5.549 1.00 86.50 96 SER A C 1
ATOM 709 O O . SER A 1 96 ? -13.064 6.933 6.461 1.00 86.50 96 SER A O 1
ATOM 711 N N . LEU A 1 97 ? -13.571 5.465 4.848 1.00 89.62 97 LEU A N 1
ATOM 712 C CA . LEU A 1 97 ? -15.017 5.527 5.044 1.00 89.62 97 LEU A CA 1
ATOM 713 C C . LEU A 1 97 ? -15.450 5.023 6.430 1.00 89.62 97 LEU A C 1
ATOM 715 O O . LEU A 1 97 ? -16.367 5.566 7.043 1.00 89.62 97 LEU A O 1
ATOM 719 N N . ALA A 1 98 ? -14.813 3.968 6.942 1.00 92.69 98 ALA A N 1
ATOM 720 C CA . ALA A 1 98 ? -15.104 3.464 8.279 1.00 92.69 98 ALA A CA 1
ATOM 721 C C . ALA A 1 98 ? -14.696 4.464 9.372 1.00 92.69 98 ALA A C 1
ATOM 723 O O . ALA A 1 98 ? -15.404 4.575 10.374 1.00 92.69 98 ALA A O 1
ATOM 724 N N . GLN A 1 99 ? -13.595 5.189 9.169 1.00 88.31 99 GLN A N 1
ATOM 725 C CA . GLN A 1 99 ? -13.131 6.251 10.060 1.00 88.31 99 GLN A CA 1
ATOM 726 C C . GLN A 1 99 ? -14.070 7.461 10.016 1.00 88.31 99 GLN A C 1
ATOM 728 O O . GLN A 1 99 ? -14.534 7.894 11.067 1.00 88.31 99 GLN A O 1
ATOM 733 N N . SER A 1 100 ? -14.438 7.949 8.826 1.00 88.38 100 SER A N 1
ATOM 734 C CA . SER A 1 100 ? -15.338 9.106 8.687 1.00 88.38 100 SER A CA 1
ATOM 735 C C . SER A 1 100 ? -16.747 8.839 9.224 1.00 88.38 100 SER A C 1
ATOM 737 O O . SER A 1 100 ? -17.375 9.720 9.805 1.00 88.38 100 SER A O 1
ATOM 739 N N . GLN A 1 101 ? -17.235 7.602 9.102 1.00 93.06 101 GLN A N 1
ATOM 740 C CA . GLN A 1 101 ? -18.520 7.180 9.667 1.00 93.06 101 GLN A CA 1
ATOM 741 C C . GLN A 1 101 ? -18.448 6.794 11.153 1.00 93.06 101 GLN A C 1
ATOM 743 O O . GLN A 1 101 ? -19.423 6.245 11.670 1.00 93.06 101 GLN A O 1
ATOM 748 N N . ASN A 1 102 ? -17.315 7.009 11.834 1.00 91.38 102 ASN A N 1
ATOM 749 C CA . ASN A 1 102 ? -17.111 6.641 13.241 1.00 91.38 102 ASN A CA 1
ATOM 750 C C . ASN A 1 102 ? -17.531 5.187 13.542 1.00 91.38 102 ASN A C 1
ATOM 752 O O . ASN A 1 102 ? -18.204 4.887 14.532 1.00 91.38 102 ASN A O 1
ATOM 756 N N . ARG A 1 103 ? -17.183 4.251 12.645 1.00 94.69 103 ARG A N 1
ATOM 757 C CA . ARG A 1 103 ? -17.478 2.824 12.843 1.00 94.69 103 ARG A CA 1
ATOM 758 C C . ARG A 1 103 ? -16.708 2.293 14.053 1.00 94.69 103 ARG A C 1
ATOM 760 O O . ARG A 1 103 ? -15.708 2.859 14.478 1.00 94.69 103 ARG A O 1
ATOM 767 N N . SER A 1 104 ? -17.162 1.160 14.594 1.00 96.50 104 SER A N 1
ATOM 768 C CA . SER A 1 104 ? -16.568 0.602 15.811 1.00 96.50 104 SER A CA 1
ATOM 769 C C . SER A 1 104 ? -15.049 0.385 15.682 1.00 96.50 104 SER A C 1
ATOM 771 O O . SER A 1 104 ? -14.590 -0.055 14.619 1.00 96.50 104 SER A O 1
ATOM 773 N N . PRO A 1 105 ? -14.272 0.580 16.767 1.00 93.75 105 PRO A N 1
ATOM 774 C CA . PRO A 1 105 ? -12.818 0.392 16.756 1.00 93.75 105 PRO A CA 1
ATOM 775 C C . PRO A 1 105 ? -12.398 -0.979 16.213 1.00 93.75 105 PRO A C 1
ATOM 777 O O . PRO A 1 105 ? -11.458 -1.095 15.434 1.00 93.75 105 PRO A O 1
ATOM 780 N N . LYS A 1 106 ? -13.177 -2.025 16.522 1.00 95.88 106 LYS A N 1
ATOM 781 C CA . LYS A 1 106 ? -12.975 -3.385 15.999 1.00 95.88 106 LYS A CA 1
ATOM 782 C C . LYS A 1 106 ? -13.068 -3.467 14.468 1.00 95.88 106 LYS A C 1
ATOM 784 O O . LYS A 1 106 ? -12.328 -4.232 13.852 1.00 95.88 106 LYS A O 1
ATOM 789 N N . LYS A 1 107 ? -13.985 -2.722 13.833 1.00 93.75 107 LYS A N 1
ATOM 790 C CA . LYS A 1 107 ? -14.103 -2.673 12.363 1.00 93.75 107 LYS A CA 1
ATOM 791 C C . LYS A 1 107 ? -12.938 -1.911 11.738 1.00 93.75 107 LYS A C 1
ATOM 793 O O . LYS A 1 107 ? -12.411 -2.382 10.733 1.00 93.75 107 LYS A O 1
ATOM 798 N N . ILE A 1 108 ? -12.535 -0.792 12.340 1.00 93.00 108 ILE A N 1
ATOM 799 C CA . ILE A 1 108 ? -11.392 0.013 11.887 1.00 93.00 108 ILE A CA 1
ATOM 800 C C . ILE A 1 108 ? -10.106 -0.824 11.952 1.00 93.00 108 ILE A C 1
ATOM 802 O O . ILE A 1 108 ? -9.465 -1.013 10.922 1.00 93.00 108 ILE A O 1
ATOM 806 N N . ALA A 1 109 ? -9.822 -1.462 13.091 1.00 94.38 109 ALA A N 1
ATOM 807 C CA . ALA A 1 109 ? -8.656 -2.334 13.263 1.00 94.38 109 ALA A CA 1
ATOM 808 C C . ALA A 1 109 ? -8.637 -3.508 12.265 1.00 94.38 109 ALA A C 1
ATOM 810 O O . ALA A 1 109 ? -7.601 -3.849 11.695 1.00 94.38 109 ALA A O 1
ATOM 811 N N . LYS A 1 110 ? -9.802 -4.110 11.978 1.00 96.38 110 LYS A N 1
ATOM 812 C CA . LYS A 1 110 ? -9.915 -5.166 10.958 1.00 96.38 110 LYS A CA 1
ATOM 813 C C . LYS A 1 110 ? -9.576 -4.657 9.553 1.00 96.38 110 LYS A C 1
ATOM 815 O O . LYS A 1 110 ? -9.022 -5.411 8.756 1.00 96.38 110 LYS A O 1
ATOM 820 N N . LEU A 1 111 ? -9.959 -3.425 9.220 1.00 94.44 111 LEU A N 1
ATOM 821 C CA . LEU A 1 111 ? -9.663 -2.817 7.922 1.00 94.44 111 LEU A CA 1
ATOM 822 C C . LEU A 1 111 ? -8.193 -2.401 7.814 1.00 94.44 111 LEU A C 1
ATOM 824 O O . LEU A 1 111 ? -7.609 -2.638 6.763 1.00 94.44 111 LEU A O 1
ATOM 828 N N . GLN A 1 112 ? -7.584 -1.902 8.893 1.00 91.19 112 GLN A N 1
ATOM 829 C CA . GLN A 1 112 ? -6.138 -1.649 8.963 1.00 91.19 112 GLN A CA 1
ATOM 830 C C . GLN A 1 112 ? -5.342 -2.931 8.700 1.00 91.19 112 GLN A C 1
ATOM 832 O O . GLN A 1 112 ? -4.589 -2.989 7.735 1.00 91.19 112 GLN A O 1
ATOM 837 N N . GLY A 1 113 ? -5.632 -4.022 9.418 1.00 95.12 113 GLY A N 1
ATOM 838 C CA . GLY A 1 113 ? -4.935 -5.294 9.185 1.00 95.12 113 GLY A CA 1
ATOM 839 C C . GLY A 1 113 ? -5.128 -5.857 7.767 1.00 95.12 113 GLY A C 1
ATOM 840 O O . GLY A 1 113 ? -4.225 -6.472 7.197 1.00 95.12 113 GLY A O 1
ATOM 841 N N . LYS A 1 114 ? -6.293 -5.629 7.142 1.00 94.94 114 LYS A N 1
ATOM 842 C CA . LYS A 1 114 ? -6.503 -5.974 5.725 1.00 94.94 114 LYS A CA 1
ATOM 843 C C . LYS A 1 114 ? -5.691 -5.086 4.784 1.00 94.94 114 LYS A C 1
ATOM 845 O O . LYS A 1 114 ? -5.228 -5.585 3.760 1.00 94.94 114 LYS A O 1
ATOM 850 N N . LEU A 1 115 ? -5.564 -3.801 5.103 1.00 92.25 115 LEU A N 1
ATOM 851 C CA . LEU A 1 115 ? -4.800 -2.843 4.316 1.00 92.25 115 LEU A CA 1
ATOM 852 C C . LEU A 1 115 ? -3.315 -3.208 4.344 1.00 92.25 115 LEU A C 1
ATOM 854 O O . LEU A 1 115 ? -2.689 -3.252 3.289 1.00 92.25 115 LEU A O 1
ATOM 858 N N . ASP A 1 116 ? -2.785 -3.584 5.506 1.00 90.88 116 ASP A N 1
ATOM 859 C CA . ASP A 1 116 ? -1.401 -4.044 5.641 1.00 90.88 116 ASP A CA 1
ATOM 860 C C . ASP A 1 116 ? -1.149 -5.333 4.863 1.00 90.88 116 ASP A C 1
ATOM 862 O O . ASP A 1 116 ? -0.183 -5.426 4.104 1.00 90.88 116 ASP A O 1
ATOM 866 N N . LYS A 1 117 ? -2.077 -6.295 4.934 1.00 93.75 117 LYS A N 1
ATOM 867 C CA . LYS A 1 117 ? -2.001 -7.505 4.107 1.00 93.75 117 LYS A CA 1
ATOM 868 C C . LYS A 1 117 ? -2.015 -7.182 2.609 1.00 93.75 117 LYS A C 1
ATOM 870 O O . LYS A 1 117 ? -1.219 -7.739 1.859 1.00 93.75 117 LYS A O 1
ATOM 875 N N . ALA A 1 118 ? -2.902 -6.294 2.158 1.00 91.50 118 ALA A N 1
ATOM 876 C CA . ALA A 1 118 ? -2.968 -5.895 0.753 1.00 91.50 118 ALA A CA 1
ATOM 877 C C . ALA A 1 118 ? -1.682 -5.181 0.300 1.00 91.50 118 ALA A C 1
ATOM 879 O O . ALA A 1 118 ? -1.206 -5.409 -0.812 1.00 91.50 118 ALA A O 1
ATOM 880 N N . ARG A 1 119 ? -1.085 -4.354 1.169 1.00 85.31 119 ARG A N 1
ATOM 881 C CA . ARG A 1 119 ? 0.202 -3.694 0.910 1.00 85.31 119 ARG A CA 1
ATOM 882 C C . ARG A 1 119 ? 1.325 -4.719 0.755 1.00 85.31 119 ARG A C 1
ATOM 884 O O . ARG A 1 119 ? 2.087 -4.606 -0.201 1.00 85.31 119 ARG A O 1
ATOM 891 N N . ALA A 1 120 ? 1.381 -5.729 1.625 1.00 88.75 120 ALA A N 1
ATOM 892 C CA . ALA A 1 120 ? 2.352 -6.817 1.526 1.00 88.75 120 ALA A CA 1
ATOM 893 C C . ALA A 1 120 ? 2.181 -7.631 0.229 1.00 88.75 120 ALA A C 1
ATOM 895 O O . ALA A 1 120 ? 3.158 -7.876 -0.474 1.00 88.75 120 ALA A O 1
ATOM 896 N N . GLU A 1 121 ? 0.943 -7.983 -0.140 1.00 89.19 121 GLU A N 1
ATOM 897 C CA . GLU A 1 121 ? 0.647 -8.692 -1.395 1.00 89.19 121 GLU A CA 1
ATOM 898 C C . GLU A 1 121 ? 1.100 -7.900 -2.630 1.00 89.19 121 GLU A C 1
ATOM 900 O O . GLU A 1 121 ? 1.672 -8.473 -3.555 1.00 89.19 121 GLU A O 1
ATOM 905 N N . LEU A 1 122 ? 0.886 -6.583 -2.651 1.00 84.81 122 LEU A N 1
ATOM 906 C CA . LEU A 1 122 ? 1.337 -5.750 -3.762 1.00 84.81 122 LEU A CA 1
ATOM 907 C C . LEU A 1 122 ? 2.864 -5.545 -3.762 1.00 84.81 122 LEU A C 1
ATOM 909 O O . LEU A 1 122 ? 3.450 -5.467 -4.835 1.00 84.81 122 LEU A O 1
ATOM 913 N N . ALA A 1 123 ? 3.525 -5.477 -2.601 1.00 81.94 123 ALA A N 1
ATOM 914 C CA . ALA A 1 123 ? 4.991 -5.432 -2.548 1.00 81.94 123 ALA A CA 1
ATOM 915 C C . ALA A 1 123 ? 5.597 -6.721 -3.132 1.00 81.94 123 ALA A C 1
ATOM 917 O O . ALA A 1 123 ? 6.472 -6.660 -3.990 1.00 81.94 123 ALA A O 1
ATOM 918 N N . ALA A 1 124 ? 5.046 -7.881 -2.761 1.00 85.69 124 ALA A N 1
ATOM 919 C CA . ALA A 1 124 ? 5.432 -9.163 -3.342 1.00 85.69 124 ALA A CA 1
ATOM 920 C C . ALA A 1 124 ? 5.157 -9.226 -4.855 1.00 85.69 124 ALA A C 1
ATOM 922 O O . ALA A 1 124 ? 5.986 -9.729 -5.608 1.00 85.69 124 ALA A O 1
ATOM 923 N N . ALA A 1 125 ? 4.022 -8.683 -5.311 1.00 83.94 125 ALA A N 1
ATOM 924 C CA . ALA A 1 125 ? 3.679 -8.646 -6.730 1.00 83.94 125 ALA A CA 1
ATOM 925 C C . ALA A 1 125 ? 4.627 -7.775 -7.564 1.00 83.94 125 ALA A C 1
ATOM 927 O O . ALA A 1 125 ? 4.730 -8.029 -8.751 1.00 83.94 125 ALA A O 1
ATOM 928 N N . GLN A 1 126 ? 5.290 -6.774 -6.978 1.00 73.81 126 GLN A N 1
ATOM 929 C CA . GLN A 1 126 ? 6.249 -5.902 -7.672 1.00 73.81 126 GLN A CA 1
ATOM 930 C C . GLN A 1 126 ? 7.690 -6.429 -7.644 1.00 73.81 126 GLN A C 1
ATOM 932 O O . GLN A 1 126 ? 8.501 -6.014 -8.464 1.00 73.81 126 GLN A O 1
ATOM 937 N N . ALA A 1 127 ? 8.022 -7.323 -6.709 1.00 74.06 127 ALA A N 1
ATOM 938 C CA . ALA A 1 127 ? 9.378 -7.843 -6.537 1.00 74.06 127 ALA A CA 1
ATOM 939 C C . ALA A 1 127 ? 9.771 -8.932 -7.558 1.00 74.06 127 ALA A C 1
ATOM 941 O O . ALA A 1 127 ? 10.946 -9.275 -7.654 1.00 74.06 127 ALA A O 1
ATOM 942 N N . LEU A 1 128 ? 8.806 -9.504 -8.289 1.00 56.84 128 LEU A N 1
ATOM 943 C CA . LEU A 1 128 ? 9.010 -10.650 -9.183 1.00 56.84 128 LEU A CA 1
ATOM 944 C C . LEU A 1 128 ? 8.252 -10.453 -10.508 1.00 56.84 128 LEU A C 1
ATOM 946 O O . LEU A 1 128 ? 7.023 -10.582 -10.457 1.00 56.84 128 LEU A O 1
ATOM 950 N N . PRO A 1 129 ? 8.916 -10.162 -11.649 1.00 53.94 129 PRO A N 1
ATOM 951 C CA . PRO A 1 129 ? 8.305 -10.260 -12.984 1.00 53.94 129 PRO A CA 1
ATOM 952 C C . PRO A 1 129 ? 7.588 -11.610 -13.196 1.00 53.94 129 PRO A C 1
ATOM 954 O O . PRO A 1 1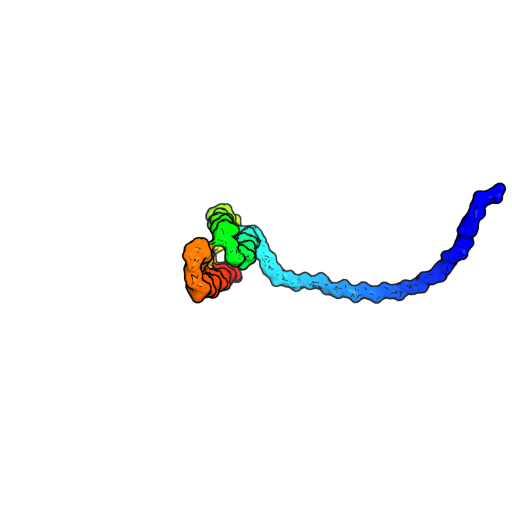29 ? 8.202 -12.668 -12.933 1.00 53.94 129 PRO A O 1
#

Secondary structure (DSSP, 8-state):
-------------------------------HHHHHHHHHHHHHHHTTT-HHHHHHHHHHHHHHHHH---SS--HHHHHHHHHHHHHHHHHHHHHHHHHHTT--HHHHHHHHHHHHHHHHHHHHHHH--

Organism: NCBI:txid1349767